Protein AF-A0A9D2KG20-F1 (afdb_monomer)

Sequence (117 aa):
MYANKKKANPWIGTAAYELDVIRKRWHLTSDRQFAQAIAMNPRTVAKLNPRHRDGSLTLETVDRIYSILIALCRREYKGEEMEEEYRRLTDSRMRIAMSVAPLPPSIQAQLDDAKER

Solvent-accessible surface area (backbone atoms only — not comparable to full-atom values): 6770 Å² total; per-residue (Å²): 135,90,77,79,74,71,73,73,58,64,26,59,55,45,44,13,45,51,52,50,54,51,25,56,77,70,69,32,76,45,53,63,54,38,14,60,76,63,75,46,59,47,74,64,45,54,41,42,33,67,91,52,76,44,88,84,70,49,68,69,59,51,53,52,52,51,56,44,51,57,59,45,40,70,70,80,38,60,73,69,62,24,54,52,50,52,47,53,53,50,53,47,51,47,56,27,52,47,45,68,61,59,78,55,69,71,59,50,51,55,55,53,62,62,71,79,108

Radius of gyration: 16.84 Å; Cα contacts (8 Å, |Δi|>4): 80; chains: 1; bounding box: 50×40×42 Å

Mean predicted aligned error: 6.64 Å

Secondary structure (DSSP, 8-state):
---------HHHHHHHHHHHHHHHHTT--SHHHHHHHTT--HHHHHTT-TTS--TT--HHHHHHHHHHHHHHHHHH--HHHHHHHHHHHHHHHHHHHHHHSPPPHHHHHHHHHHH--

Structure (mmCIF, N/CA/C/O backbone):
data_AF-A0A9D2KG20-F1
#
_entry.id   AF-A0A9D2KG20-F1
#
loop_
_atom_site.group_PDB
_atom_site.id
_atom_site.type_symbol
_atom_site.label_atom_id
_atom_site.label_alt_id
_atom_site.label_comp_id
_atom_site.label_asym_id
_atom_site.label_entity_id
_atom_site.label_seq_id
_atom_site.pdbx_PDB_ins_code
_atom_site.Cartn_x
_atom_site.Cartn_y
_atom_site.Cartn_z
_atom_site.occupancy
_atom_site.B_iso_or_equiv
_atom_site.auth_seq_id
_atom_site.auth_comp_id
_atom_site.auth_asym_id
_atom_site.auth_atom_id
_atom_site.pdbx_PDB_model_num
ATOM 1 N N . MET A 1 1 ? 32.407 -16.550 -9.442 1.00 32.69 1 MET A N 1
ATOM 2 C CA . MET A 1 1 ? 31.755 -16.365 -8.126 1.00 32.69 1 MET A CA 1
ATOM 3 C C . MET A 1 1 ? 30.543 -15.464 -8.301 1.00 32.69 1 MET A C 1
ATOM 5 O O . MET A 1 1 ? 30.704 -14.286 -8.587 1.00 32.69 1 MET A O 1
ATOM 9 N N . TYR A 1 2 ? 29.338 -16.026 -8.212 1.00 39.25 2 TYR A N 1
ATOM 10 C CA . TYR A 1 2 ? 28.087 -15.281 -8.341 1.00 39.25 2 TYR A CA 1
ATOM 11 C C . TYR A 1 2 ? 27.779 -14.534 -7.040 1.00 39.25 2 TYR A C 1
ATOM 13 O O . TYR A 1 2 ? 27.354 -15.141 -6.064 1.00 39.25 2 TYR A O 1
ATOM 21 N N . ALA A 1 3 ? 27.924 -13.213 -7.049 1.00 36.03 3 ALA A N 1
ATOM 22 C CA . ALA A 1 3 ? 27.211 -12.335 -6.129 1.00 36.03 3 ALA A CA 1
ATOM 23 C C . ALA A 1 3 ? 26.271 -11.473 -6.971 1.00 36.03 3 ALA A C 1
ATOM 25 O O . ALA A 1 3 ? 26.523 -10.300 -7.240 1.00 36.03 3 ALA A O 1
ATOM 26 N N . ASN A 1 4 ? 25.197 -12.098 -7.457 1.00 38.97 4 ASN A N 1
ATOM 27 C CA . ASN A 1 4 ? 24.111 -11.396 -8.118 1.00 38.97 4 ASN A CA 1
ATOM 28 C C . ASN A 1 4 ? 23.403 -10.568 -7.034 1.00 38.97 4 ASN A C 1
ATOM 30 O O . ASN A 1 4 ? 22.485 -11.051 -6.369 1.00 38.97 4 ASN A O 1
ATOM 34 N N . LYS A 1 5 ? 23.890 -9.345 -6.782 1.00 42.38 5 LYS A N 1
ATOM 35 C CA . LYS A 1 5 ? 23.151 -8.317 -6.044 1.00 42.38 5 LYS A CA 1
ATOM 36 C C . LYS A 1 5 ? 21.866 -8.096 -6.836 1.00 42.38 5 LYS A C 1
ATOM 38 O O . LYS A 1 5 ? 21.853 -7.277 -7.750 1.00 42.38 5 LYS A O 1
ATOM 43 N N . LYS A 1 6 ? 20.809 -8.865 -6.538 1.00 48.53 6 LYS A N 1
ATOM 44 C CA . LYS A 1 6 ? 19.459 -8.611 -7.048 1.00 48.53 6 LYS A CA 1
ATOM 45 C C . LYS A 1 6 ? 19.204 -7.134 -6.782 1.00 48.53 6 LYS A C 1
ATOM 47 O O . LYS A 1 6 ? 19.080 -6.748 -5.620 1.00 48.53 6 LYS A O 1
ATOM 52 N N . LYS A 1 7 ? 19.217 -6.302 -7.832 1.00 52.91 7 LYS A N 1
ATOM 53 C CA . LYS A 1 7 ? 18.774 -4.910 -7.734 1.00 52.91 7 LYS A CA 1
ATOM 54 C C . LYS A 1 7 ? 17.423 -4.984 -7.035 1.00 52.91 7 LYS A C 1
ATOM 56 O O . LYS A 1 7 ? 16.534 -5.677 -7.527 1.00 52.91 7 LYS A O 1
ATOM 61 N N . ALA A 1 8 ? 17.331 -4.413 -5.834 1.00 59.06 8 ALA A N 1
ATOM 62 C CA . ALA A 1 8 ? 16.104 -4.456 -5.055 1.00 59.06 8 ALA A CA 1
ATOM 63 C C . ALA A 1 8 ? 14.975 -3.979 -5.970 1.00 59.06 8 ALA A C 1
ATOM 65 O O . ALA A 1 8 ? 15.110 -2.920 -6.582 1.00 59.06 8 ALA A O 1
ATOM 66 N N . ASN A 1 9 ? 13.936 -4.797 -6.128 1.00 76.62 9 ASN A N 1
ATOM 67 C CA . ASN A 1 9 ? 12.879 -4.518 -7.085 1.00 76.62 9 ASN A CA 1
ATOM 68 C C . ASN A 1 9 ? 12.257 -3.151 -6.735 1.00 76.62 9 ASN A C 1
ATOM 70 O O . ASN A 1 9 ? 11.750 -3.025 -5.614 1.00 76.62 9 ASN A O 1
ATOM 74 N N . PRO A 1 10 ? 12.352 -2.120 -7.602 1.00 82.81 10 PRO A N 1
ATOM 75 C CA . PRO A 1 10 ? 11.986 -0.751 -7.240 1.00 82.81 10 PRO A CA 1
ATOM 76 C C . PRO A 1 10 ? 10.575 -0.645 -6.655 1.00 82.81 10 PRO A C 1
ATOM 78 O O . PRO A 1 10 ? 10.394 0.007 -5.626 1.00 82.81 10 PRO A O 1
ATOM 81 N N . TRP A 1 11 ? 9.617 -1.394 -7.214 1.00 90.69 11 TRP A N 1
ATOM 82 C CA . TRP A 1 11 ? 8.235 -1.388 -6.738 1.00 90.69 11 TRP A CA 1
ATOM 83 C C . TRP A 1 11 ? 8.072 -1.938 -5.320 1.00 90.69 11 TRP A C 1
ATOM 85 O O . TRP A 1 11 ? 7.199 -1.465 -4.602 1.00 90.69 11 TRP A O 1
ATOM 95 N N . ILE A 1 12 ? 8.916 -2.880 -4.874 1.00 90.19 12 ILE A N 1
ATOM 96 C CA . ILE A 1 12 ? 8.871 -3.398 -3.493 1.00 90.19 12 ILE A CA 1
ATOM 97 C C . ILE A 1 12 ? 9.260 -2.287 -2.516 1.00 90.19 12 ILE A C 1
ATOM 99 O O . ILE A 1 12 ? 8.665 -2.164 -1.448 1.00 90.19 12 ILE A O 1
ATOM 103 N N . GLY A 1 13 ? 10.236 -1.453 -2.892 1.00 90.00 13 GLY A N 1
ATOM 104 C CA . GLY A 1 13 ? 10.609 -0.272 -2.117 1.00 90.00 13 GLY A CA 1
ATOM 105 C C . GLY A 1 13 ? 9.453 0.720 -2.001 1.00 90.00 13 GLY A C 1
ATOM 106 O O . GLY A 1 13 ? 9.139 1.153 -0.894 1.00 90.00 13 GLY A O 1
ATOM 107 N N . THR A 1 14 ? 8.795 1.016 -3.123 1.00 92.88 14 THR A N 1
ATOM 108 C CA . THR A 1 14 ? 7.609 1.881 -3.166 1.00 92.88 14 THR A CA 1
ATOM 109 C C . THR A 1 14 ? 6.473 1.305 -2.323 1.00 92.88 14 THR A C 1
ATOM 111 O O . THR A 1 14 ? 5.949 1.994 -1.458 1.00 92.88 14 THR A O 1
ATOM 114 N N . ALA A 1 15 ? 6.143 0.022 -2.485 1.00 93.88 15 ALA A N 1
ATOM 115 C CA . ALA A 1 15 ? 5.072 -0.633 -1.739 1.00 93.88 15 ALA A CA 1
ATOM 116 C C . ALA A 1 15 ? 5.319 -0.632 -0.225 1.00 93.88 15 ALA A C 1
ATOM 118 O O . ALA A 1 15 ? 4.413 -0.313 0.542 1.00 93.88 15 ALA A O 1
ATOM 119 N N . ALA A 1 16 ? 6.544 -0.942 0.208 1.00 92.00 16 ALA A N 1
ATOM 120 C CA . ALA A 1 16 ? 6.915 -0.910 1.619 1.00 92.00 16 ALA A CA 1
ATOM 121 C C . ALA A 1 16 ? 6.809 0.506 2.211 1.00 92.00 16 ALA A C 1
ATOM 123 O O . ALA A 1 16 ? 6.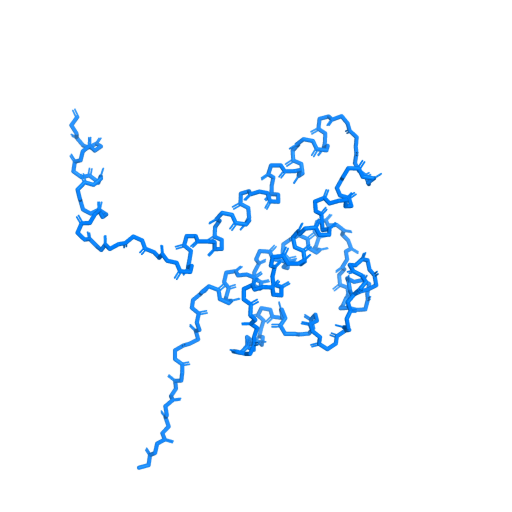326 0.670 3.329 1.00 92.00 16 ALA A O 1
ATOM 124 N N . TYR A 1 17 ? 7.229 1.531 1.461 1.00 93.25 17 TYR A N 1
ATOM 125 C CA . TYR A 1 17 ? 7.121 2.926 1.890 1.00 93.25 17 TYR A CA 1
ATOM 126 C C . TYR A 1 17 ? 5.663 3.389 1.997 1.00 93.25 17 TYR A C 1
ATOM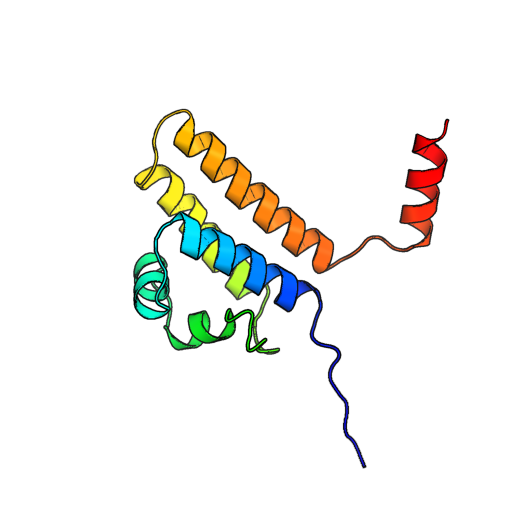 128 O O . TYR A 1 17 ? 5.248 3.891 3.038 1.00 93.25 17 TYR A O 1
ATOM 136 N N . GLU A 1 18 ? 4.875 3.180 0.946 1.00 95.88 18 GLU A N 1
ATOM 137 C CA . GLU A 1 18 ? 3.462 3.561 0.898 1.00 95.88 18 GLU A CA 1
ATOM 138 C C . GLU A 1 18 ? 2.657 2.916 2.039 1.00 95.88 18 GLU A C 1
ATOM 140 O O . GLU A 1 18 ? 1.905 3.592 2.745 1.00 95.88 18 GLU A O 1
ATOM 145 N N . LEU A 1 19 ? 2.873 1.619 2.290 1.00 94.50 19 LEU A N 1
ATOM 146 C CA . LEU A 1 19 ? 2.212 0.903 3.382 1.00 94.50 19 LEU A CA 1
ATOM 147 C C . LEU A 1 19 ? 2.692 1.366 4.765 1.00 94.50 19 LEU A C 1
ATOM 149 O O . LEU A 1 19 ? 1.881 1.421 5.686 1.00 94.50 19 LEU A O 1
ATOM 153 N N . ASP A 1 20 ? 3.961 1.749 4.931 1.00 93.06 20 ASP A N 1
ATOM 154 C CA . ASP A 1 20 ? 4.457 2.359 6.175 1.00 93.06 20 ASP A CA 1
ATOM 155 C C . ASP A 1 20 ? 3.787 3.716 6.457 1.00 93.06 20 ASP A C 1
ATOM 157 O O . ASP A 1 20 ? 3.386 3.992 7.592 1.00 93.06 20 ASP A O 1
ATOM 161 N N . VAL A 1 21 ? 3.585 4.541 5.425 1.00 95.25 21 VAL A N 1
ATOM 162 C CA . VAL A 1 21 ? 2.867 5.820 5.543 1.00 95.25 21 VAL A CA 1
ATOM 163 C C . VAL A 1 21 ? 1.407 5.598 5.953 1.00 95.25 21 VAL A C 1
ATOM 165 O O . VAL A 1 21 ? 0.926 6.268 6.870 1.00 95.25 21 VAL A O 1
ATOM 168 N N . ILE A 1 22 ? 0.711 4.640 5.331 1.00 95.38 22 ILE A N 1
ATOM 169 C CA . ILE A 1 22 ? -0.670 4.277 5.701 1.00 95.38 22 ILE A CA 1
ATOM 170 C C . ILE A 1 22 ? -0.722 3.787 7.153 1.00 95.38 22 ILE A C 1
ATOM 172 O O . ILE A 1 22 ? -1.525 4.279 7.942 1.00 95.38 22 ILE A O 1
ATOM 176 N N . ARG A 1 23 ? 0.178 2.874 7.538 1.00 93.50 23 ARG A N 1
ATOM 177 C CA . ARG A 1 23 ? 0.252 2.322 8.900 1.00 93.50 23 ARG A CA 1
ATOM 178 C C . ARG A 1 23 ? 0.401 3.399 9.962 1.00 93.50 23 ARG A C 1
ATOM 180 O O . ARG A 1 23 ? -0.295 3.354 10.971 1.00 93.50 23 ARG A O 1
ATOM 187 N N . LYS A 1 24 ? 1.298 4.362 9.742 1.00 93.62 24 LYS A N 1
ATOM 188 C CA . LYS A 1 24 ? 1.507 5.483 10.667 1.00 93.62 24 LYS A CA 1
ATOM 189 C C . LYS A 1 24 ? 0.266 6.361 10.773 1.00 93.62 24 LYS A C 1
ATOM 191 O O . LYS A 1 24 ? -0.124 6.697 11.886 1.00 93.62 24 LYS A O 1
ATOM 196 N N . ARG A 1 25 ? -0.367 6.676 9.638 1.00 94.69 25 ARG A N 1
ATOM 197 C CA . ARG A 1 25 ? -1.593 7.486 9.585 1.00 94.69 25 ARG A CA 1
ATOM 198 C C . ARG A 1 25 ? -2.769 6.814 10.300 1.00 94.69 25 ARG A C 1
ATOM 200 O O . ARG A 1 25 ? -3.521 7.494 10.977 1.00 94.69 25 ARG A O 1
ATOM 207 N N . TRP A 1 26 ? -2.889 5.492 10.195 1.00 95.19 26 TRP A N 1
ATOM 208 C CA . TRP A 1 26 ? -3.958 4.704 10.824 1.00 95.19 26 TRP A CA 1
ATOM 209 C C . TRP A 1 26 ? -3.616 4.255 12.253 1.00 95.19 26 TRP A C 1
ATOM 211 O O . TRP A 1 26 ? -4.333 3.450 12.841 1.00 95.19 26 TRP A O 1
ATOM 221 N N . HIS A 1 27 ? -2.490 4.713 12.810 1.00 93.81 27 HIS A N 1
ATOM 222 C CA . HIS A 1 27 ? -1.988 4.304 14.126 1.00 93.81 27 HIS A CA 1
ATOM 223 C C . HIS A 1 27 ? -1.760 2.779 14.287 1.00 93.81 27 HIS A C 1
ATOM 225 O O . HIS A 1 27 ? -1.724 2.252 15.398 1.00 93.81 27 HIS A O 1
ATOM 231 N N . LEU A 1 28 ? -1.509 2.065 13.182 1.00 91.69 28 LEU A N 1
ATOM 232 C CA . LEU A 1 28 ? -1.183 0.631 13.119 1.00 91.69 28 LEU A CA 1
ATOM 233 C C . LEU A 1 28 ? 0.342 0.420 13.102 1.00 91.69 28 LEU A C 1
ATOM 235 O O . LEU A 1 28 ? 0.927 -0.146 12.168 1.00 91.69 28 LEU A O 1
ATOM 239 N N . THR A 1 29 ? 1.010 0.939 14.131 1.00 84.56 29 THR A N 1
ATOM 240 C CA . THR A 1 29 ? 2.471 1.113 14.142 1.00 84.56 29 THR A CA 1
ATOM 241 C C . THR A 1 29 ? 3.241 -0.189 14.358 1.00 84.56 29 THR A C 1
ATOM 243 O O . THR A 1 29 ? 4.349 -0.326 13.845 1.00 84.56 29 THR A O 1
ATOM 246 N N . SER A 1 30 ? 2.660 -1.192 15.024 1.00 87.94 30 SER A N 1
ATOM 247 C CA . SER A 1 30 ? 3.284 -2.517 15.162 1.00 87.94 30 SER A CA 1
ATOM 248 C C . SER A 1 30 ? 2.864 -3.488 14.055 1.00 87.94 30 SER A C 1
ATOM 250 O O . SER A 1 30 ? 1.727 -3.460 13.581 1.00 87.94 30 SER A O 1
ATOM 252 N N . ASP A 1 31 ? 3.765 -4.398 13.665 1.00 88.56 31 ASP A N 1
ATOM 253 C CA . ASP A 1 31 ? 3.453 -5.443 12.672 1.00 88.56 31 ASP A CA 1
ATOM 254 C C . ASP A 1 31 ? 2.293 -6.326 13.137 1.00 88.56 31 ASP A C 1
ATOM 256 O O . ASP A 1 31 ? 1.483 -6.764 12.328 1.00 88.56 31 ASP A O 1
ATOM 260 N N . ARG A 1 32 ? 2.176 -6.540 14.454 1.00 89.81 32 ARG A N 1
ATOM 261 C CA . ARG A 1 32 ? 1.082 -7.301 15.058 1.00 89.81 32 ARG A CA 1
ATOM 262 C C . ARG A 1 32 ? -0.266 -6.604 14.887 1.00 89.81 32 ARG A C 1
ATOM 264 O O . ARG A 1 32 ? -1.209 -7.254 14.448 1.00 89.81 32 ARG A O 1
ATOM 271 N N . GLN A 1 33 ? -0.360 -5.313 15.217 1.00 91.69 33 GLN A N 1
ATOM 272 C CA . GLN A 1 33 ? -1.599 -4.544 15.045 1.00 91.69 33 GLN A CA 1
ATOM 273 C C . GLN A 1 33 ? -2.012 -4.493 13.580 1.00 91.69 33 GLN A C 1
ATOM 275 O O . GLN A 1 33 ? -3.167 -4.758 13.262 1.00 91.69 33 GLN A O 1
ATOM 280 N N . PHE A 1 34 ? -1.062 -4.212 12.686 1.00 93.50 34 PHE A N 1
ATOM 281 C CA . PHE A 1 34 ? -1.355 -4.148 11.261 1.00 93.50 34 PHE A CA 1
ATOM 282 C C . PHE A 1 34 ? -1.810 -5.504 10.712 1.00 93.50 34 PHE A C 1
ATOM 284 O O . PHE A 1 34 ? -2.841 -5.579 10.052 1.00 93.50 34 PHE A O 1
ATOM 291 N N . ALA A 1 35 ? -1.098 -6.585 11.047 1.00 93.12 35 ALA A N 1
ATOM 292 C CA . ALA A 1 35 ? -1.461 -7.945 10.655 1.00 93.12 35 ALA A CA 1
ATOM 293 C C . ALA A 1 35 ? -2.853 -8.349 11.156 1.00 93.12 35 ALA A C 1
ATOM 295 O O . ALA A 1 35 ? -3.611 -8.971 10.414 1.00 93.12 35 ALA A O 1
ATOM 296 N N . GLN A 1 36 ? -3.203 -7.969 12.387 1.00 94.00 36 GLN A N 1
ATOM 297 C CA . GLN A 1 36 ? -4.527 -8.218 12.948 1.00 94.00 36 GLN A CA 1
ATOM 298 C C . GLN A 1 36 ? -5.611 -7.418 12.219 1.00 94.00 36 GLN A C 1
ATOM 300 O O . GLN A 1 36 ? -6.632 -7.998 11.856 1.00 94.00 36 GLN A O 1
ATOM 305 N N . ALA A 1 37 ? -5.379 -6.128 11.961 1.00 92.06 37 ALA A N 1
ATOM 306 C CA . ALA A 1 37 ? -6.335 -5.261 11.274 1.00 92.06 37 ALA A CA 1
ATOM 307 C C . ALA A 1 37 ? -6.682 -5.789 9.875 1.00 92.06 37 ALA A C 1
ATOM 309 O O . ALA A 1 37 ? -7.849 -5.822 9.493 1.00 92.06 37 ALA A O 1
ATOM 310 N N . ILE A 1 38 ? -5.680 -6.267 9.134 1.00 93.31 38 ILE A N 1
ATOM 311 C CA . ILE A 1 38 ? -5.872 -6.788 7.775 1.00 93.31 38 ILE A CA 1
ATOM 312 C C . ILE A 1 38 ? -6.080 -8.311 7.722 1.00 93.31 38 ILE A C 1
ATOM 314 O O . ILE A 1 38 ? -6.079 -8.886 6.637 1.00 93.31 38 ILE A O 1
ATOM 318 N N . ALA A 1 39 ? -6.224 -8.984 8.869 1.00 92.25 39 ALA A N 1
ATOM 319 C CA . ALA A 1 39 ? -6.378 -10.439 8.975 1.00 92.25 39 ALA A CA 1
ATOM 320 C C . ALA A 1 39 ? -5.329 -11.248 8.171 1.00 92.25 39 ALA A C 1
ATOM 322 O O . ALA A 1 39 ? -5.653 -12.210 7.468 1.00 92.25 39 ALA A O 1
ATOM 323 N N . MET A 1 40 ? -4.053 -10.862 8.266 1.00 91.12 40 MET A N 1
ATOM 324 C CA . MET A 1 40 ? -2.933 -11.529 7.590 1.00 91.12 40 MET A CA 1
ATOM 325 C C . MET A 1 40 ? -1.898 -12.073 8.572 1.00 91.12 40 MET A C 1
ATOM 327 O O . MET A 1 40 ? -1.819 -11.679 9.731 1.00 91.12 40 MET A O 1
ATOM 331 N N . ASN A 1 41 ? -1.061 -12.993 8.090 1.00 88.81 41 ASN A N 1
ATOM 332 C CA . ASN A 1 41 ? 0.030 -13.538 8.886 1.00 88.81 41 ASN A CA 1
ATOM 333 C C . ASN A 1 41 ? 1.060 -12.432 9.211 1.00 88.81 41 ASN A C 1
ATOM 335 O O . ASN A 1 41 ? 1.544 -11.779 8.280 1.00 88.81 41 ASN A O 1
ATOM 339 N N . PRO A 1 42 ? 1.481 -12.265 10.481 1.00 86.94 42 PRO A N 1
ATOM 340 C CA . PRO A 1 42 ? 2.530 -11.314 10.853 1.00 86.94 42 PRO A CA 1
ATOM 341 C C . PRO A 1 42 ? 3.833 -11.486 10.063 1.00 86.94 42 PRO A C 1
ATOM 343 O O . PRO A 1 42 ? 4.501 -10.502 9.761 1.00 86.94 42 PRO A O 1
ATOM 346 N N . ARG A 1 43 ? 4.176 -12.717 9.651 1.00 85.38 43 ARG A N 1
ATOM 347 C CA . ARG A 1 43 ? 5.345 -12.977 8.795 1.00 85.38 43 ARG A CA 1
ATOM 348 C C . ARG A 1 43 ? 5.217 -12.347 7.414 1.00 85.38 43 ARG A C 1
ATOM 350 O O . ARG A 1 43 ? 6.228 -11.954 6.851 1.00 85.38 43 ARG A O 1
ATOM 357 N N . THR A 1 44 ? 4.006 -12.254 6.866 1.00 85.94 44 THR A N 1
ATOM 358 C CA . THR A 1 44 ? 3.758 -11.574 5.589 1.00 85.94 44 THR A CA 1
ATOM 359 C C . THR A 1 44 ? 3.881 -10.066 5.751 1.00 85.94 44 THR A C 1
ATOM 361 O O . THR A 1 44 ? 4.476 -9.411 4.904 1.00 85.94 44 THR A O 1
ATOM 364 N N . VAL A 1 45 ? 3.389 -9.520 6.866 1.00 85.75 45 VAL A N 1
ATOM 365 C CA . VAL A 1 45 ? 3.522 -8.091 7.180 1.00 85.75 45 VAL A CA 1
ATOM 366 C C . VAL A 1 45 ? 4.978 -7.688 7.409 1.00 85.75 45 VAL A C 1
ATOM 368 O O . VAL A 1 45 ? 5.391 -6.639 6.927 1.00 85.75 45 VAL A O 1
ATOM 371 N N . ALA A 1 46 ? 5.781 -8.536 8.052 1.00 85.12 46 ALA A N 1
ATOM 372 C CA . ALA A 1 46 ?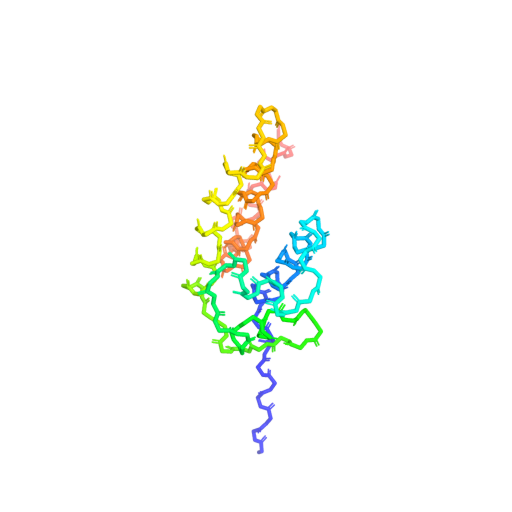 7.203 -8.270 8.272 1.00 85.12 46 ALA A CA 1
ATOM 373 C C . ALA A 1 46 ? 7.986 -8.051 6.958 1.00 85.12 46 ALA A C 1
ATOM 375 O O . ALA A 1 46 ? 8.970 -7.313 6.941 1.00 85.12 46 ALA A O 1
ATOM 376 N N . LYS A 1 47 ? 7.522 -8.627 5.837 1.00 84.38 47 LYS A N 1
ATOM 377 C CA . LYS A 1 47 ? 8.106 -8.425 4.495 1.00 84.38 47 LYS A CA 1
ATOM 378 C C . LYS A 1 47 ? 7.920 -7.009 3.953 1.00 84.38 47 LYS A C 1
ATOM 380 O O . LYS A 1 47 ? 8.638 -6.601 3.046 1.00 84.38 47 LYS A O 1
ATOM 385 N N . LEU A 1 48 ? 6.955 -6.270 4.499 1.00 82.06 48 LEU A N 1
ATOM 386 C CA . LEU A 1 48 ? 6.634 -4.892 4.129 1.00 82.06 48 LEU A CA 1
ATOM 387 C C . LEU A 1 48 ? 7.535 -3.880 4.843 1.00 82.06 48 LEU A C 1
ATOM 389 O O . LEU A 1 48 ? 7.298 -2.680 4.748 1.00 82.06 48 LEU A O 1
ATOM 393 N N . ASN A 1 49 ? 8.541 -4.337 5.592 1.00 79.81 49 ASN A N 1
ATOM 394 C CA . ASN A 1 49 ? 9.431 -3.453 6.321 1.00 79.81 49 ASN A CA 1
ATOM 395 C C . ASN A 1 49 ? 10.292 -2.626 5.340 1.00 79.81 49 ASN A C 1
ATOM 397 O O . ASN A 1 49 ? 11.136 -3.193 4.640 1.00 79.81 49 ASN A O 1
ATOM 401 N N . PRO A 1 50 ? 10.170 -1.285 5.319 1.00 74.88 50 PRO A N 1
ATOM 402 C CA . PRO A 1 50 ? 10.926 -0.447 4.388 1.00 74.88 50 PRO A CA 1
ATOM 403 C C . PRO A 1 50 ? 12.446 -0.497 4.623 1.00 74.88 50 PRO A C 1
ATOM 405 O O . PRO A 1 50 ? 13.214 -0.235 3.694 1.00 74.88 50 PRO A O 1
ATOM 408 N N . ARG A 1 51 ? 12.892 -0.874 5.834 1.00 77.06 51 ARG A N 1
ATOM 409 C CA . ARG A 1 51 ? 14.311 -1.066 6.188 1.00 77.06 51 ARG A CA 1
ATOM 410 C C . ARG A 1 51 ? 14.861 -2.423 5.739 1.00 77.06 51 ARG A C 1
ATOM 412 O O . ARG A 1 51 ? 16.063 -2.542 5.519 1.00 77.06 51 ARG A O 1
ATOM 419 N N . HIS A 1 52 ? 13.998 -3.427 5.575 1.00 73.25 52 HIS A N 1
ATOM 420 C CA . HIS A 1 52 ? 14.365 -4.790 5.186 1.00 73.25 52 HIS A CA 1
ATOM 421 C C . HIS A 1 52 ? 13.470 -5.266 4.041 1.00 73.25 52 HIS A C 1
ATOM 423 O O . HIS A 1 52 ? 12.499 -5.989 4.244 1.00 73.25 52 HIS A O 1
ATOM 429 N N . ARG A 1 53 ? 13.809 -4.841 2.819 1.00 72.62 53 ARG A N 1
ATOM 430 C CA . ARG A 1 53 ? 13.049 -5.182 1.610 1.00 72.62 53 ARG A CA 1
ATOM 431 C C . ARG A 1 53 ? 13.176 -6.677 1.309 1.00 72.62 53 ARG A C 1
ATOM 433 O O . ARG A 1 53 ? 14.239 -7.131 0.884 1.00 72.62 53 ARG A O 1
ATOM 440 N N . ASP A 1 54 ? 12.093 -7.425 1.492 1.00 76.06 54 ASP A N 1
ATOM 441 C CA . ASP A 1 54 ? 12.030 -8.842 1.133 1.00 76.06 54 ASP A CA 1
ATOM 442 C C . ASP A 1 54 ? 11.602 -8.996 -0.336 1.00 76.06 54 ASP A C 1
ATOM 444 O O . ASP A 1 54 ? 10.493 -8.640 -0.733 1.00 76.06 54 ASP A O 1
ATOM 448 N N . GLY A 1 55 ? 12.493 -9.557 -1.155 1.00 75.19 55 GLY A N 1
ATOM 449 C CA . GLY A 1 55 ? 12.256 -9.788 -2.581 1.00 75.19 55 GLY A CA 1
ATOM 450 C C . GLY A 1 55 ? 11.209 -10.863 -2.906 1.00 75.19 55 GLY A C 1
ATOM 451 O O . GLY A 1 55 ? 10.925 -11.070 -4.082 1.00 75.19 55 GLY A O 1
ATOM 452 N N . SER A 1 56 ? 10.672 -11.566 -1.905 1.00 81.69 56 SER A N 1
ATOM 453 C CA . SER A 1 56 ? 9.594 -12.552 -2.056 1.00 81.69 56 SER A CA 1
ATOM 454 C C . SER A 1 56 ? 8.188 -11.952 -1.961 1.00 81.69 56 SER A C 1
ATOM 456 O O . SER A 1 56 ? 7.208 -12.687 -2.088 1.00 81.69 56 SER A O 1
ATOM 458 N N . LEU A 1 57 ? 8.063 -10.642 -1.717 1.00 84.06 57 LEU A N 1
ATOM 459 C CA . LEU A 1 57 ? 6.772 -9.961 -1.743 1.00 84.06 57 LEU A CA 1
ATOM 460 C C . LEU A 1 57 ? 6.184 -10.009 -3.161 1.00 84.06 57 LEU A C 1
ATOM 462 O O . LEU A 1 57 ? 6.853 -9.652 -4.130 1.00 84.06 57 LEU A O 1
ATOM 466 N N . THR A 1 58 ? 4.928 -10.439 -3.281 1.00 89.81 58 THR A N 1
ATOM 467 C CA . THR A 1 58 ? 4.211 -10.490 -4.561 1.00 89.81 58 THR A CA 1
ATOM 468 C C . THR A 1 58 ? 3.248 -9.317 -4.693 1.00 89.81 58 THR A C 1
ATOM 470 O O . THR A 1 58 ? 2.737 -8.812 -3.691 1.00 89.81 58 THR A O 1
ATOM 473 N N . LEU A 1 59 ? 2.963 -8.904 -5.931 1.00 91.31 59 LEU A N 1
ATOM 474 C CA . LEU A 1 59 ? 1.952 -7.877 -6.199 1.00 91.31 59 LEU A CA 1
ATOM 475 C C . LEU A 1 59 ? 0.568 -8.305 -5.717 1.00 91.31 59 LEU A C 1
ATOM 477 O O . LEU A 1 59 ? -0.111 -7.519 -5.072 1.00 91.31 59 LEU A O 1
ATOM 481 N N . GLU A 1 60 ? 0.216 -9.578 -5.898 1.00 93.44 60 GLU A N 1
ATOM 482 C CA . GLU A 1 60 ? -1.027 -10.157 -5.376 1.00 93.44 60 GLU A CA 1
ATOM 483 C C . GLU A 1 60 ? -1.172 -9.957 -3.857 1.00 93.44 60 GLU A C 1
ATOM 485 O O . GLU A 1 60 ? -2.242 -9.600 -3.363 1.00 93.44 60 GLU A O 1
ATOM 490 N N . THR A 1 61 ? -0.080 -10.132 -3.102 1.00 92.75 61 THR A N 1
ATOM 491 C CA . THR A 1 61 ? -0.083 -9.893 -1.652 1.00 92.75 61 THR A CA 1
ATOM 492 C C . THR A 1 61 ? -0.381 -8.427 -1.345 1.00 92.75 61 THR A C 1
ATOM 494 O O . THR A 1 61 ? -1.187 -8.140 -0.462 1.00 92.75 61 THR A O 1
ATOM 497 N N . VAL A 1 62 ? 0.245 -7.497 -2.072 1.00 94.19 62 VAL A N 1
ATOM 498 C CA . VAL A 1 62 ? 0.014 -6.055 -1.909 1.00 94.19 62 VAL A CA 1
ATOM 499 C C . VAL A 1 62 ? -1.422 -5.685 -2.278 1.00 94.19 62 VAL A C 1
ATOM 501 O O . VAL A 1 62 ? -2.093 -5.008 -1.504 1.00 94.19 62 VAL A O 1
ATOM 504 N N . ASP A 1 63 ? -1.940 -6.190 -3.394 1.00 94.81 63 ASP A N 1
ATOM 505 C CA . ASP A 1 63 ? -3.315 -5.946 -3.835 1.00 94.81 63 ASP A CA 1
ATOM 506 C C . ASP A 1 63 ? -4.352 -6.452 -2.827 1.00 94.81 63 ASP A C 1
ATOM 508 O O . ASP A 1 63 ? -5.359 -5.781 -2.571 1.00 94.81 63 ASP A O 1
ATOM 512 N N . ARG A 1 64 ? -4.092 -7.602 -2.195 1.00 94.94 64 ARG A N 1
ATOM 513 C CA . ARG A 1 64 ? -4.933 -8.116 -1.110 1.00 94.94 64 ARG A CA 1
ATOM 514 C C . ARG A 1 64 ? -4.943 -7.175 0.093 1.00 94.94 64 ARG A C 1
ATOM 516 O O . ARG A 1 64 ? -6.015 -6.915 0.633 1.00 94.94 64 ARG A O 1
ATOM 523 N N . ILE A 1 65 ? -3.787 -6.632 0.485 1.00 95.50 65 ILE A N 1
ATOM 524 C CA . ILE A 1 65 ? -3.693 -5.647 1.575 1.00 95.50 65 ILE A CA 1
ATOM 525 C C . ILE A 1 65 ? -4.528 -4.406 1.239 1.00 95.50 65 ILE A C 1
ATOM 527 O O . ILE A 1 65 ? -5.366 -4.004 2.043 1.00 95.50 65 ILE A O 1
ATOM 531 N N . TYR A 1 66 ? -4.362 -3.837 0.040 1.00 96.50 66 TYR A N 1
ATOM 532 C CA . TYR A 1 66 ? -5.131 -2.662 -0.389 1.00 96.50 66 TYR A CA 1
ATOM 533 C C . TYR A 1 66 ? -6.633 -2.921 -0.435 1.00 96.50 66 TYR A C 1
ATOM 535 O O . TYR A 1 66 ? -7.409 -2.067 -0.018 1.00 96.50 66 TYR A O 1
ATOM 543 N N . SER A 1 67 ? -7.054 -4.099 -0.894 1.00 95.69 67 SER A N 1
ATOM 544 C CA . SER A 1 67 ? -8.473 -4.468 -0.927 1.00 95.69 67 SER A CA 1
ATOM 545 C C . SER A 1 67 ? -9.092 -4.450 0.474 1.00 95.69 67 SER A C 1
ATOM 547 O O . SER A 1 67 ? -10.207 -3.963 0.657 1.00 95.69 67 SER A O 1
ATOM 549 N 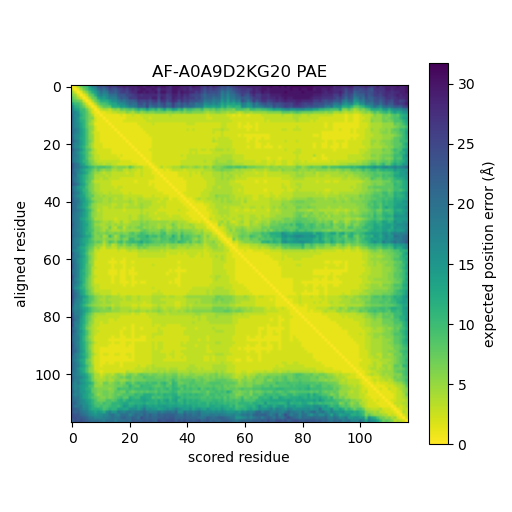N . ILE A 1 68 ? -8.347 -4.923 1.478 1.00 96.44 68 ILE A N 1
ATOM 550 C CA . ILE A 1 68 ? -8.793 -4.919 2.874 1.00 96.44 68 ILE A CA 1
ATOM 551 C C . ILE A 1 68 ? -8.770 -3.501 3.452 1.00 96.44 68 ILE A C 1
ATOM 553 O O . ILE A 1 68 ? -9.747 -3.096 4.074 1.00 96.44 68 ILE A O 1
ATOM 557 N N . LEU A 1 69 ? -7.720 -2.714 3.197 1.00 96.50 69 LEU A N 1
ATOM 558 C CA . LEU A 1 69 ? -7.649 -1.312 3.631 1.00 96.50 69 LEU A CA 1
ATOM 559 C C . LEU A 1 69 ? -8.801 -0.478 3.064 1.00 96.50 69 LEU A C 1
ATOM 561 O O . LEU A 1 69 ? -9.426 0.278 3.797 1.00 96.50 69 LEU A O 1
ATOM 565 N N . ILE A 1 70 ? -9.144 -0.659 1.789 1.00 95.94 70 ILE A N 1
ATOM 566 C CA . ILE A 1 70 ? -10.288 0.014 1.165 1.00 95.94 70 ILE A CA 1
ATOM 567 C C . ILE A 1 70 ? -11.603 -0.379 1.855 1.00 95.94 70 ILE A C 1
ATOM 569 O O . ILE A 1 70 ? -12.442 0.481 2.126 1.00 95.94 70 ILE A O 1
ATOM 573 N N . ALA A 1 71 ? -11.785 -1.665 2.168 1.00 94.50 71 ALA A N 1
ATOM 574 C CA . ALA A 1 71 ? -12.971 -2.135 2.880 1.00 94.50 71 ALA A CA 1
ATOM 575 C C . ALA A 1 71 ? -13.055 -1.568 4.310 1.00 94.50 71 ALA A C 1
ATOM 577 O O . ALA A 1 71 ? -14.140 -1.200 4.760 1.00 94.50 71 ALA A O 1
ATOM 578 N N . LEU A 1 72 ? -11.918 -1.470 5.004 1.00 95.19 72 LEU A N 1
ATOM 579 C CA . LEU A 1 72 ? -11.818 -0.874 6.337 1.00 95.19 72 LEU A CA 1
ATOM 580 C C . LEU A 1 72 ? -12.035 0.640 6.311 1.00 95.19 72 LEU A C 1
ATOM 582 O O . LEU A 1 72 ? -12.702 1.162 7.194 1.00 95.19 72 LEU A O 1
ATOM 586 N N . CYS A 1 73 ? -11.566 1.340 5.278 1.00 95.62 73 CYS A N 1
ATOM 587 C CA . CYS A 1 73 ? -11.696 2.793 5.149 1.00 95.62 73 CYS A CA 1
ATOM 588 C C . CYS A 1 73 ? -13.157 3.246 5.276 1.00 95.62 73 CYS A C 1
ATOM 590 O O . CYS A 1 73 ? -13.462 4.197 5.987 1.00 95.62 73 CYS A O 1
ATOM 592 N N . ARG A 1 74 ? -14.080 2.508 4.647 1.00 89.75 74 ARG A N 1
ATOM 593 C CA . ARG A 1 74 ? -15.527 2.780 4.718 1.00 89.75 74 ARG A CA 1
ATOM 594 C C . ARG A 1 74 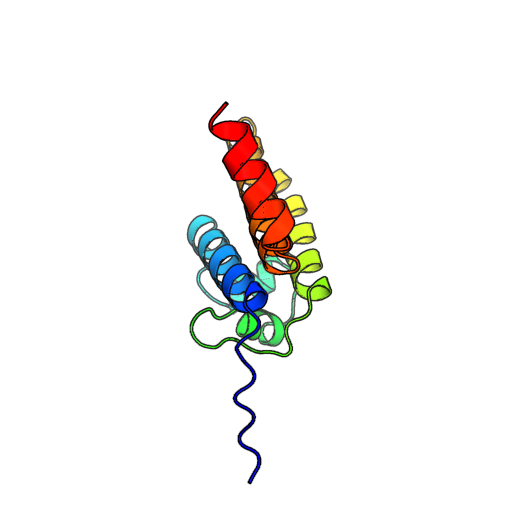? -16.155 2.492 6.084 1.00 89.75 74 ARG A C 1
ATOM 596 O O . ARG A 1 74 ? -17.292 2.891 6.317 1.00 89.75 74 ARG A O 1
ATOM 603 N N . ARG A 1 75 ? -15.472 1.731 6.942 1.00 92.00 75 ARG A N 1
ATOM 604 C CA . ARG A 1 75 ? -15.927 1.397 8.299 1.00 92.00 75 ARG A CA 1
ATOM 605 C C . ARG A 1 75 ? -15.375 2.366 9.337 1.00 92.00 75 ARG A C 1
ATOM 607 O O . ARG A 1 75 ? -16.125 2.766 10.220 1.00 92.00 75 ARG A O 1
ATOM 614 N N . GLU A 1 76 ? -14.098 2.718 9.214 1.00 91.31 76 GLU A N 1
ATOM 615 C CA . GLU A 1 76 ? -13.377 3.552 10.183 1.00 91.31 76 GLU A CA 1
ATOM 616 C C . GLU A 1 76 ? -13.650 5.050 9.994 1.00 91.31 76 GLU A C 1
ATOM 618 O O . GLU A 1 76 ? -13.712 5.791 10.970 1.00 91.31 76 GLU A O 1
ATOM 623 N N . TYR A 1 77 ? -13.875 5.494 8.755 1.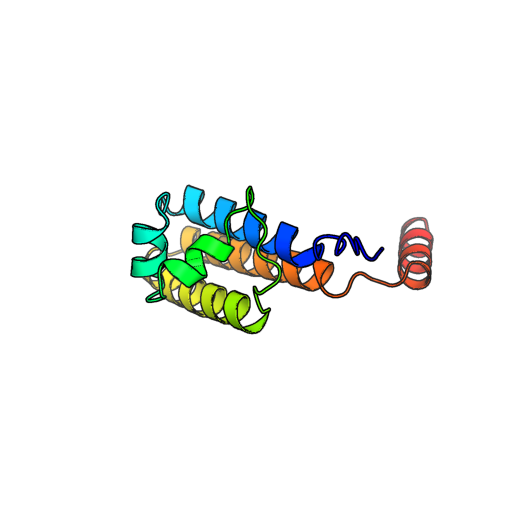00 93.75 77 TYR A N 1
ATOM 624 C CA . TYR A 1 77 ? -14.054 6.906 8.416 1.00 93.75 77 TYR A CA 1
ATOM 625 C C . TYR A 1 77 ? -15.453 7.183 7.858 1.00 93.75 77 TYR A C 1
ATOM 627 O O . TYR A 1 77 ? -16.126 6.287 7.338 1.00 93.75 77 TYR A O 1
ATOM 635 N N . LYS A 1 78 ? -15.905 8.444 7.930 1.00 93.00 78 LYS A N 1
ATOM 636 C CA . LYS A 1 78 ? -17.205 8.881 7.387 1.00 93.00 78 LYS A CA 1
ATOM 637 C C . LYS A 1 78 ? -17.105 10.219 6.656 1.00 93.00 78 LYS A C 1
ATOM 639 O O . LYS A 1 78 ? -16.226 11.023 6.937 1.00 93.00 78 LYS A O 1
ATOM 644 N N . GLY A 1 79 ? -18.053 10.462 5.749 1.00 95.44 79 GLY A N 1
ATOM 645 C CA . GLY A 1 79 ? -18.173 11.738 5.040 1.00 95.44 79 GLY A CA 1
ATOM 646 C C . GLY A 1 79 ? -16.918 12.090 4.240 1.00 95.44 79 GLY A C 1
ATOM 647 O O . GLY A 1 79 ? -16.334 11.229 3.588 1.00 95.44 79 GLY A O 1
ATOM 648 N N . GLU A 1 80 ? -16.511 13.354 4.309 1.00 96.38 80 GLU A N 1
ATOM 649 C CA . GLU A 1 80 ? -15.358 13.883 3.572 1.00 96.38 80 GLU A CA 1
ATOM 650 C C . GLU A 1 80 ? -14.039 13.195 3.950 1.00 96.38 80 GLU A C 1
ATOM 652 O O . GLU A 1 80 ? -13.260 12.848 3.066 1.00 96.38 80 GLU A O 1
ATOM 657 N N . GLU A 1 81 ? -13.828 12.892 5.234 1.00 95.56 81 GLU A N 1
ATOM 658 C CA . GLU A 1 81 ? -12.623 12.197 5.705 1.00 95.56 81 GLU A CA 1
ATOM 659 C C . GLU A 1 81 ? -12.471 10.814 5.052 1.00 95.56 81 GLU A C 1
ATOM 661 O O . GLU A 1 81 ? -11.371 10.412 4.667 1.00 95.56 81 GLU A O 1
ATOM 666 N N . MET A 1 82 ? -13.587 10.102 4.861 1.00 96.62 82 MET A N 1
ATOM 667 C CA . MET A 1 82 ? -13.596 8.808 4.179 1.00 96.62 82 MET A CA 1
ATOM 668 C C . MET A 1 82 ? -13.223 8.940 2.704 1.00 96.62 82 MET A C 1
ATOM 670 O O . MET A 1 82 ? -12.421 8.149 2.212 1.00 96.62 82 MET A O 1
ATOM 674 N N . GLU A 1 83 ? -13.759 9.943 2.008 1.00 97.44 83 GLU A N 1
ATOM 675 C CA . GLU A 1 83 ? -13.444 10.190 0.596 1.00 97.44 83 GLU A CA 1
ATOM 676 C C . GLU A 1 83 ? -11.977 10.591 0.402 1.00 97.44 83 GLU A C 1
ATOM 678 O O . GLU A 1 83 ? -11.305 10.119 -0.519 1.00 97.44 83 GLU A O 1
ATOM 683 N N . GLU A 1 84 ? -11.443 11.432 1.290 1.00 97.50 84 GLU A N 1
ATOM 684 C CA . GLU A 1 84 ? -10.024 11.774 1.287 1.00 97.50 84 GLU A CA 1
ATOM 685 C C . GLU A 1 84 ? -9.143 10.552 1.521 1.00 97.50 84 GLU A C 1
ATOM 687 O O . GLU A 1 84 ? -8.156 10.352 0.810 1.00 97.50 84 GLU A O 1
ATOM 692 N N . GLU A 1 85 ? -9.488 9.725 2.505 1.00 97.62 85 GLU A N 1
ATOM 693 C CA . GLU A 1 85 ? -8.699 8.548 2.831 1.00 97.62 85 GLU A CA 1
ATOM 694 C C . GLU A 1 85 ? -8.769 7.493 1.722 1.00 97.62 85 GLU A C 1
ATOM 696 O O . GLU A 1 85 ? -7.744 6.923 1.337 1.00 97.62 85 GLU A O 1
ATOM 701 N N . TYR A 1 86 ? -9.940 7.313 1.114 1.00 97.00 86 TYR A N 1
ATOM 702 C CA . TYR A 1 86 ? -10.118 6.471 -0.063 1.00 97.00 86 TYR A CA 1
ATOM 703 C C . TYR A 1 86 ? -9.258 6.951 -1.242 1.00 97.00 86 TYR A C 1
ATOM 705 O O . TYR A 1 86 ? -8.597 6.141 -1.906 1.00 97.00 86 TYR A O 1
ATOM 713 N N . ARG A 1 87 ? -9.198 8.270 -1.475 1.00 97.56 87 ARG A N 1
ATOM 714 C CA . ARG A 1 87 ? -8.329 8.871 -2.495 1.00 97.56 87 ARG A CA 1
ATOM 715 C C . ARG A 1 87 ? -6.857 8.616 -2.189 1.00 97.56 87 ARG A C 1
ATOM 717 O O . ARG A 1 87 ? -6.142 8.123 -3.056 1.00 97.56 87 ARG A O 1
ATOM 724 N N . ARG A 1 88 ? -6.417 8.831 -0.941 1.00 97.94 88 ARG A N 1
ATOM 725 C CA . ARG A 1 88 ? -5.033 8.551 -0.513 1.00 97.94 88 ARG A CA 1
ATOM 726 C C . ARG A 1 88 ? -4.651 7.090 -0.751 1.00 97.94 88 ARG A C 1
ATOM 728 O O . ARG A 1 88 ? -3.556 6.839 -1.252 1.00 97.94 88 ARG A O 1
ATOM 735 N N . LEU A 1 89 ? -5.527 6.135 -0.422 1.00 97.88 89 LEU A N 1
ATOM 736 C CA . LEU A 1 89 ? -5.301 4.707 -0.684 1.00 97.88 89 LEU A CA 1
ATOM 737 C C . LEU A 1 89 ? -5.204 4.408 -2.187 1.00 97.88 89 LEU A C 1
ATOM 739 O O . LEU A 1 89 ? -4.332 3.649 -2.611 1.00 97.88 89 LEU A O 1
ATOM 743 N N . THR A 1 90 ? -6.070 5.020 -2.993 1.00 96.81 90 THR A N 1
ATOM 744 C CA . THR A 1 90 ? -6.089 4.838 -4.451 1.00 96.81 90 THR A CA 1
ATOM 745 C C . THR A 1 90 ? -4.820 5.392 -5.098 1.00 96.81 90 THR A C 1
ATOM 747 O O . THR A 1 90 ? -4.147 4.669 -5.834 1.00 96.81 90 THR A O 1
ATOM 750 N N . ASP A 1 91 ? -4.425 6.618 -4.754 1.00 97.69 91 ASP A N 1
ATOM 751 C CA . ASP A 1 91 ? -3.206 7.254 -5.264 1.00 97.69 91 ASP A CA 1
ATOM 752 C C . ASP A 1 91 ? -1.954 6.472 -4.857 1.00 97.69 91 ASP A C 1
ATOM 754 O O . ASP A 1 91 ? -1.014 6.303 -5.634 1.00 97.69 91 ASP A O 1
ATOM 758 N N . SER A 1 92 ? -1.947 5.960 -3.627 1.00 97.56 92 SER A N 1
ATOM 759 C CA . SER A 1 92 ? -0.877 5.118 -3.098 1.00 97.56 92 SER A CA 1
ATOM 760 C C . SER A 1 92 ? -0.724 3.824 -3.906 1.00 97.56 92 SER A C 1
ATOM 762 O O . SER A 1 92 ? 0.379 3.483 -4.346 1.00 97.56 92 SER A O 1
ATOM 764 N N . ARG A 1 93 ? -1.841 3.161 -4.234 1.00 96.50 93 ARG A N 1
ATOM 765 C CA . ARG A 1 93 ? -1.850 1.996 -5.129 1.00 96.50 93 ARG A CA 1
ATOM 766 C C . ARG A 1 93 ? -1.385 2.349 -6.546 1.00 96.50 93 ARG A C 1
ATOM 768 O O . ARG A 1 93 ? -0.625 1.582 -7.138 1.00 96.50 93 ARG A O 1
ATOM 775 N N . MET A 1 94 ? -1.783 3.508 -7.076 1.00 95.25 94 MET A N 1
ATOM 776 C CA . MET A 1 94 ? -1.334 3.989 -8.388 1.00 95.25 94 MET A CA 1
ATOM 777 C C . MET A 1 94 ? 0.181 4.219 -8.427 1.00 95.25 94 MET A C 1
ATOM 779 O O . MET A 1 94 ? 0.833 3.768 -9.367 1.00 95.25 94 MET A O 1
ATOM 783 N N . ARG A 1 95 ? 0.773 4.828 -7.389 1.00 95.38 95 ARG A N 1
ATOM 784 C CA . ARG A 1 95 ? 2.234 5.014 -7.298 1.00 95.38 95 ARG A CA 1
ATOM 785 C C . ARG A 1 95 ? 2.992 3.687 -7.312 1.00 95.38 95 ARG A C 1
ATOM 787 O O . ARG A 1 95 ? 4.030 3.581 -7.966 1.00 95.38 95 ARG A O 1
ATOM 794 N N . ILE A 1 96 ? 2.462 2.652 -6.656 1.00 94.69 96 ILE A N 1
ATOM 795 C CA . ILE A 1 96 ? 3.033 1.299 -6.729 1.00 94.69 96 ILE A CA 1
ATOM 796 C C . ILE A 1 96 ? 2.940 0.763 -8.159 1.00 94.69 96 ILE A C 1
ATOM 798 O O . ILE A 1 96 ? 3.953 0.317 -8.693 1.00 94.69 96 ILE A O 1
ATOM 802 N N . ALA A 1 97 ? 1.772 0.849 -8.802 1.00 93.00 97 ALA A N 1
ATOM 803 C CA . ALA A 1 97 ? 1.576 0.372 -10.173 1.00 93.00 97 ALA A CA 1
ATOM 804 C C . ALA A 1 97 ? 2.525 1.057 -11.176 1.00 93.00 97 ALA A C 1
ATOM 806 O O . ALA A 1 97 ? 3.172 0.381 -11.976 1.00 93.00 97 ALA A O 1
ATOM 807 N N . MET A 1 98 ? 2.700 2.378 -11.068 1.00 91.50 98 MET A N 1
ATOM 808 C CA . MET A 1 98 ? 3.663 3.141 -11.874 1.00 91.50 98 MET A CA 1
ATOM 809 C C . MET A 1 98 ? 5.115 2.709 -11.628 1.00 91.50 98 MET A C 1
ATOM 811 O O . MET A 1 98 ? 5.954 2.808 -12.517 1.00 91.50 98 MET A O 1
ATOM 815 N N . SER A 1 99 ? 5.427 2.211 -10.429 1.00 91.38 99 SER A N 1
ATOM 816 C CA . SER A 1 99 ? 6.754 1.693 -10.090 1.00 91.38 99 SER A CA 1
ATOM 817 C C . SER A 1 99 ? 6.983 0.257 -10.580 1.00 91.38 99 SER A C 1
ATOM 819 O O . SER A 1 99 ? 8.130 -0.127 -10.810 1.00 91.38 99 SER A O 1
ATOM 821 N N . VAL A 1 100 ? 5.916 -0.535 -10.747 1.00 90.62 100 VAL A N 1
ATOM 822 C CA . VAL A 1 100 ? 5.969 -1.893 -11.319 1.00 90.62 100 VAL A CA 1
ATOM 823 C C . VAL A 1 100 ? 6.312 -1.845 -12.800 1.00 90.62 100 VAL A C 1
ATOM 825 O O . VAL A 1 100 ? 7.175 -2.594 -13.255 1.00 90.62 100 VAL A O 1
ATOM 828 N N . ALA A 1 101 ? 5.633 -0.971 -13.537 1.00 86.69 101 ALA A N 1
ATOM 829 C CA . ALA A 1 101 ? 5.776 -0.817 -14.976 1.00 86.69 101 ALA A CA 1
ATOM 830 C C . ALA A 1 101 ? 5.993 0.668 -15.306 1.00 86.69 101 ALA A C 1
ATOM 832 O O . ALA A 1 101 ? 5.057 1.342 -15.741 1.00 86.69 101 ALA A O 1
ATOM 833 N N . PRO A 1 102 ? 7.206 1.201 -15.065 1.00 83.88 102 PRO A N 1
ATOM 834 C CA . PRO A 1 102 ? 7.512 2.574 -15.432 1.00 83.88 102 PRO A CA 1
ATOM 835 C C . PRO A 1 102 ? 7.389 2.751 -16.945 1.00 83.88 102 PRO A C 1
ATOM 837 O O . PRO A 1 102 ? 7.664 1.826 -17.717 1.00 83.88 102 PRO A O 1
ATOM 840 N N . LEU A 1 103 ? 6.995 3.953 -17.368 1.00 85.94 103 LEU A N 1
ATOM 841 C CA . LEU A 1 103 ? 6.916 4.273 -18.786 1.00 85.94 103 LEU A CA 1
ATOM 842 C C . LEU A 1 103 ? 8.292 4.094 -19.451 1.00 85.94 103 LEU A C 1
ATOM 844 O O . LEU A 1 103 ? 9.315 4.479 -18.873 1.00 85.94 103 LEU A O 1
ATOM 848 N N . PRO A 1 104 ? 8.340 3.538 -20.674 1.00 86.75 104 PRO A N 1
ATOM 849 C CA . PRO A 1 104 ? 9.551 3.539 -21.475 1.00 86.75 104 PRO A CA 1
ATOM 850 C C . PRO A 1 104 ? 10.091 4.969 -21.646 1.00 86.75 104 PRO A C 1
ATOM 852 O O . PRO A 1 104 ? 9.296 5.882 -21.887 1.00 86.75 104 PRO A O 1
ATOM 855 N N . PRO A 1 105 ? 11.421 5.181 -21.611 1.00 86.62 105 PRO A N 1
ATOM 856 C CA . PRO A 1 105 ? 12.012 6.512 -21.766 1.00 86.62 105 PRO A CA 1
ATOM 857 C C . PRO A 1 105 ? 11.576 7.250 -23.037 1.00 86.62 105 PRO A C 1
ATOM 859 O O . PRO A 1 105 ? 11.440 8.467 -23.026 1.00 86.62 105 PRO A O 1
ATOM 862 N N . SER A 1 106 ? 11.312 6.519 -24.124 1.00 88.25 106 SER A N 1
ATOM 863 C CA . SER A 1 106 ? 10.827 7.088 -25.385 1.00 88.25 106 SER A CA 1
ATOM 864 C C . SER A 1 106 ? 9.434 7.706 -25.265 1.00 88.25 106 SER A C 1
ATOM 866 O O . SER A 1 106 ? 9.185 8.762 -25.834 1.00 88.25 106 SER A O 1
ATOM 868 N N . ILE A 1 107 ? 8.537 7.066 -24.512 1.00 87.25 107 ILE A N 1
ATOM 869 C CA . ILE A 1 107 ? 7.19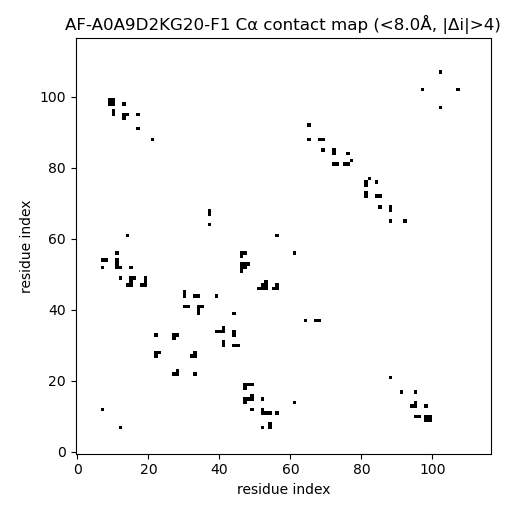8 7.597 -24.236 1.00 87.25 107 ILE A CA 1
ATOM 870 C C . ILE A 1 107 ? 7.302 8.779 -23.272 1.00 87.25 107 ILE A C 1
ATOM 872 O O . ILE A 1 107 ? 6.612 9.775 -23.458 1.00 87.25 107 ILE A O 1
ATOM 876 N N . GLN A 1 108 ? 8.189 8.696 -22.277 1.00 84.19 108 GLN A N 1
ATOM 877 C CA . GLN A 1 108 ? 8.413 9.795 -21.340 1.00 84.19 108 GLN A CA 1
ATOM 878 C C . GLN A 1 108 ? 8.863 11.071 -22.070 1.00 84.19 108 GLN A C 1
ATOM 880 O O . GLN A 1 108 ? 8.248 12.113 -21.884 1.00 84.19 108 GLN A O 1
ATOM 885 N N . ALA A 1 109 ? 9.838 10.960 -22.980 1.00 85.38 109 ALA A N 1
ATOM 886 C CA . ALA A 1 109 ? 10.318 12.085 -23.784 1.00 85.38 109 ALA A CA 1
ATOM 887 C C . ALA A 1 109 ? 9.210 12.718 -24.648 1.00 85.38 109 ALA A C 1
ATOM 889 O O . ALA A 1 109 ? 9.071 13.933 -24.677 1.00 85.38 109 ALA A O 1
ATOM 890 N N . GLN A 1 110 ? 8.362 11.903 -25.287 1.00 87.62 110 GLN A N 1
ATOM 891 C CA . GLN A 1 110 ? 7.237 12.408 -26.088 1.00 87.62 110 GLN A CA 1
ATOM 892 C C . GLN A 1 110 ? 6.220 13.203 -25.261 1.00 87.62 110 GLN A C 1
ATOM 894 O O . GLN A 1 110 ? 5.648 14.174 -25.752 1.00 87.62 110 GLN A O 1
ATOM 899 N N . LEU A 1 111 ? 5.959 12.774 -24.023 1.00 85.88 111 LEU A N 1
ATOM 900 C CA . LEU A 1 111 ? 5.031 13.463 -23.126 1.00 85.88 111 LEU A CA 1
ATOM 901 C C . LEU A 1 111 ? 5.605 14.781 -22.607 1.00 85.88 111 LEU A C 1
ATOM 903 O O . LEU A 1 111 ? 4.843 15.724 -22.401 1.00 85.88 111 LEU A O 1
ATOM 907 N N . ASP A 1 112 ? 6.91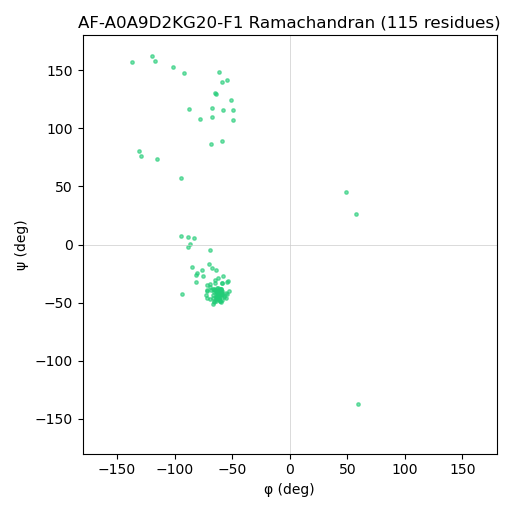5 14.834 -22.381 1.00 84.12 112 ASP A N 1
ATOM 908 C CA . ASP A 1 112 ? 7.592 16.039 -21.911 1.00 84.12 112 ASP A CA 1
ATOM 909 C C . ASP A 1 112 ? 7.647 17.087 -23.043 1.00 84.12 112 ASP A C 1
ATOM 911 O O . ASP A 1 112 ? 7.174 18.206 -22.847 1.00 84.12 112 ASP A O 1
ATOM 915 N N . ASP A 1 113 ? 8.015 16.685 -24.267 1.00 79.62 113 ASP A N 1
ATOM 916 C CA . ASP A 1 113 ? 7.985 17.543 -25.466 1.00 79.62 113 ASP A CA 1
ATOM 917 C C . ASP A 1 113 ? 6.576 18.088 -25.784 1.00 79.62 113 ASP A C 1
ATOM 919 O O . ASP A 1 113 ? 6.420 19.187 -26.320 1.00 79.62 113 ASP A O 1
ATOM 923 N N . ALA A 1 114 ? 5.524 17.314 -25.487 1.00 72.38 114 ALA A N 1
ATOM 924 C CA . ALA A 1 114 ? 4.135 17.714 -25.712 1.00 72.38 114 ALA A CA 1
ATOM 925 C C . ALA A 1 114 ? 3.608 18.717 -24.672 1.00 72.38 114 ALA A C 1
ATOM 927 O O . ALA A 1 114 ? 2.639 19.414 -24.958 1.00 72.38 114 ALA A O 1
ATOM 928 N N . LYS A 1 115 ? 4.212 18.787 -23.478 1.00 71.50 115 LYS A N 1
ATOM 929 C CA . LYS A 1 115 ? 3.855 19.758 -22.427 1.00 71.50 115 LYS A CA 1
ATOM 930 C C . LYS A 1 115 ? 4.541 21.111 -22.601 1.00 71.50 115 LYS A C 1
ATOM 932 O O . LYS A 1 115 ? 4.091 22.086 -22.009 1.00 71.50 115 LYS A O 1
ATOM 937 N N . GLU A 1 116 ? 5.626 21.159 -23.369 1.00 66.62 116 GLU A N 1
ATOM 938 C CA . GLU A 1 116 ? 6.376 22.383 -23.675 1.00 66.62 116 GLU A CA 1
ATOM 939 C C . GLU A 1 116 ? 5.824 23.147 -24.899 1.00 66.62 116 GLU A C 1
ATOM 941 O O . GLU A 1 116 ? 6.359 24.195 -25.262 1.00 66.62 116 GLU A O 1
ATOM 946 N N . ARG A 1 117 ? 4.748 22.645 -25.525 1.00 53.97 117 ARG A N 1
ATOM 947 C CA . ARG A 1 117 ? 4.010 23.291 -26.624 1.00 53.97 117 ARG A CA 1
ATOM 948 C C . ARG A 1 117 ? 2.699 23.895 -26.143 1.00 53.97 117 ARG A C 1
ATOM 950 O O . ARG A 1 117 ? 2.345 24.966 -26.683 1.00 53.97 117 ARG A O 1
#

Organism: NCBI:txid2838472

Nearest PDB structures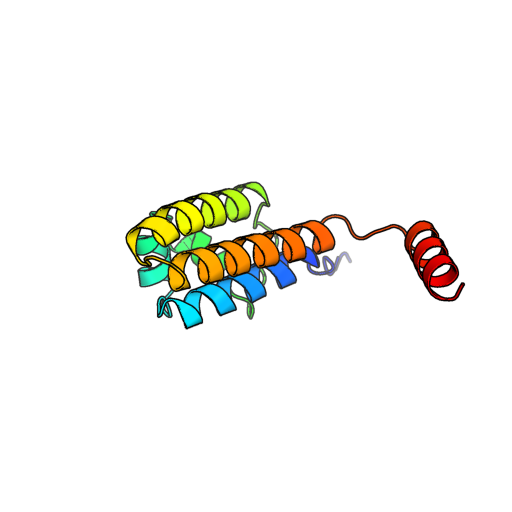 (foldseek):
  4ghj-assembly1_A  TM=5.618E-01  e=3.934E+00  Vibrio vulnificus CMCP6
  8r4m-assembly1_B  TM=3.956E-01  e=2.132E+00  Methylosinus trichosporium OB3b
  5xuq-assembly1_A  TM=3.577E-01  e=2.361E+00  Rattus norvegicus
  2zla-assembly1_A  TM=3.786E-01  e=3.934E+00  Rattus norvegicus
  2o4j-assembly1_A  TM=4.309E-01  e=5.343E+00  Rattus norvegicus

pLDDT: mean 86.47, std 13.92, range [32.69, 97.94]

Foldseek 3Di:
DDPPPPPQQQLLLLLLVLVCVVCVVVVVNDLVSLCVQLVHDSVLSVCSHNVHPDSPNDPVSSVSSLVSVLVVLPVVDDDPSSVVVNVSSVVSNVSSVCSNPPDDVVVVVVVVVVVVD